Protein AF-A0A1I2QD83-F1 (afdb_monomer)

Foldseek 3Di:
DVVVVVVVVVLVVCCVPVLVVVDQPDPDDVVSVVSVVVSVVVSVVVVVVVVDVVVDDVVVVVVVVVD

Sequence (67 aa):
YKRRSQTIERSFADAKELHGLRYARYRGLAKVREQCLLIAVAQNIKKMALLLSKRGKGFVIRLIYQI

Radius of gyration: 15.21 Å; Cα contacts (8 Å, |Δi|>4): 19; chains: 1; bounding box: 36×32×34 Å

Mean predicted aligned error: 6.69 Å

InterPro domains:
  IPR025668 Transposase DDE domain [PF13751] (1-49)

Organism: NCBI:txid201973

Secondary structure (DSSP, 8-state):
-HHHHHHHHHHHHHHHHHSSTTS--SSSHHHHHHHHHHHHHHHHHHHHHHHHHHH-HHHHHHHHTT-

pLDDT: mean 85.5, std 13.23, range [48.88, 96.69]

Solvent-accessible surface area (backbone atoms only — not comparable to full-atom values): 3962 Å² total; per-residue (Å²): 113,77,70,55,56,57,54,50,53,50,54,51,51,48,40,26,71,78,67,52,58,75,51,82,85,50,81,58,69,68,54,42,47,50,51,53,51,54,50,52,50,53,53,50,50,53,51,50,52,55,52,42,67,76,64,38,77,72,52,53,57,59,53,64,78,71,111

Structure (mmCIF, N/CA/C/O backbone):
data_AF-A0A1I2QD83-F1
#
_entry.id   AF-A0A1I2QD83-F1
#
loop_
_atom_site.group_PDB
_atom_site.id
_atom_site.type_symbol
_atom_site.label_atom_id
_atom_site.label_alt_id
_atom_site.label_comp_id
_atom_site.label_asym_id
_atom_site.label_entity_id
_atom_site.label_seq_id
_atom_site.pdbx_PDB_ins_code
_atom_site.Cartn_x
_atom_site.Cartn_y
_atom_site.Cartn_z
_atom_site.occupancy
_atom_site.B_iso_or_equiv
_atom_site.auth_seq_id
_atom_site.auth_comp_id
_atom_site.auth_asym_id
_atom_site.auth_atom_id
_atom_site.pdbx_PDB_model_num
ATOM 1 N N . TYR A 1 1 ? 19.509 -5.629 3.875 1.00 75.31 1 TYR A N 1
ATOM 2 C CA . TYR A 1 1 ? 18.192 -5.380 4.504 1.00 75.31 1 TYR A CA 1
ATOM 3 C C . TYR A 1 1 ? 17.660 -3.942 4.392 1.00 75.31 1 TYR A C 1
ATOM 5 O O . TYR A 1 1 ? 16.455 -3.802 4.226 1.00 75.31 1 TYR A O 1
ATOM 13 N N . LYS A 1 2 ? 18.490 -2.880 4.382 1.00 80.19 2 LYS A N 1
ATOM 14 C CA . LYS A 1 2 ? 18.030 -1.466 4.322 1.00 80.19 2 LYS A CA 1
ATOM 15 C C . LYS A 1 2 ? 17.062 -1.101 3.174 1.00 80.19 2 LYS A C 1
ATOM 17 O O . LYS A 1 2 ? 16.170 -0.290 3.365 1.00 80.19 2 LYS A O 1
ATOM 22 N N . ARG A 1 3 ? 17.187 -1.701 1.982 1.00 84.69 3 ARG A N 1
ATOM 23 C CA . ARG A 1 3 ? 16.269 -1.411 0.853 1.00 84.69 3 ARG A CA 1
ATOM 24 C C . ARG A 1 3 ? 14.877 -2.038 1.015 1.00 84.69 3 ARG A C 1
ATOM 26 O O . ARG A 1 3 ? 13.905 -1.557 0.434 1.00 84.69 3 ARG A O 1
ATOM 33 N N . ARG A 1 4 ? 14.770 -3.121 1.792 1.00 86.94 4 ARG A N 1
ATOM 34 C CA . ARG A 1 4 ? 13.496 -3.814 2.022 1.00 86.94 4 ARG A CA 1
ATOM 35 C C . ARG A 1 4 ? 12.576 -2.970 2.900 1.00 86.94 4 ARG A C 1
ATOM 37 O O . ARG A 1 4 ? 11.412 -2.831 2.557 1.00 86.94 4 ARG A O 1
ATOM 44 N N . SER A 1 5 ? 13.097 -2.367 3.969 1.00 89.81 5 SER A N 1
ATOM 45 C CA . SER A 1 5 ? 12.298 -1.479 4.823 1.00 89.81 5 SER A CA 1
ATOM 46 C C . SER A 1 5 ? 11.750 -0.293 4.028 1.00 89.81 5 SER A C 1
ATOM 48 O O . SER A 1 5 ? 10.548 -0.078 4.020 1.00 89.81 5 SER A O 1
ATOM 50 N N . GLN A 1 6 ? 12.585 0.389 3.239 1.00 93.00 6 GLN A N 1
ATOM 51 C CA . GLN A 1 6 ? 12.136 1.524 2.423 1.00 93.00 6 GLN A CA 1
ATOM 52 C C . GLN A 1 6 ? 11.039 1.154 1.406 1.00 93.00 6 GLN A C 1
ATOM 54 O O . GLN A 1 6 ? 10.116 1.930 1.175 1.00 93.00 6 GLN A O 1
ATOM 59 N N . THR A 1 7 ? 11.134 -0.018 0.771 1.00 90.81 7 THR A N 1
ATOM 60 C CA . THR A 1 7 ? 10.121 -0.462 -0.207 1.00 90.81 7 THR A CA 1
ATOM 61 C C . THR A 1 7 ? 8.813 -0.885 0.453 1.00 90.81 7 THR A C 1
ATOM 63 O O . THR A 1 7 ? 7.753 -0.652 -0.123 1.00 90.81 7 THR A O 1
ATOM 66 N N . ILE A 1 8 ? 8.881 -1.460 1.655 1.00 90.44 8 ILE A N 1
ATOM 67 C CA . ILE A 1 8 ? 7.709 -1.774 2.476 1.00 90.44 8 ILE A CA 1
ATOM 68 C C . ILE A 1 8 ? 6.990 -0.483 2.890 1.00 90.44 8 ILE A C 1
ATOM 70 O O . ILE A 1 8 ? 5.798 -0.355 2.630 1.00 90.44 8 ILE A O 1
ATOM 74 N N . GLU A 1 9 ? 7.718 0.497 3.430 1.00 93.56 9 GLU A N 1
ATOM 75 C CA . GLU A 1 9 ? 7.150 1.789 3.846 1.00 93.56 9 GLU A CA 1
ATOM 76 C C . GLU A 1 9 ? 6.457 2.520 2.687 1.00 93.56 9 GLU A C 1
ATOM 78 O O . GLU A 1 9 ? 5.349 3.027 2.844 1.00 93.56 9 GLU A O 1
ATOM 83 N N . ARG A 1 10 ? 7.048 2.507 1.483 1.00 92.12 10 ARG A N 1
ATOM 84 C CA . ARG A 1 10 ? 6.396 3.074 0.287 1.00 92.12 10 ARG A CA 1
ATOM 85 C C . ARG A 1 10 ? 5.095 2.353 -0.070 1.00 92.12 10 ARG A C 1
ATOM 87 O O . ARG A 1 10 ? 4.110 3.012 -0.371 1.00 92.12 10 ARG A O 1
ATOM 94 N N . SER A 1 11 ? 5.070 1.020 0.005 1.00 91.56 11 SER A N 1
ATOM 95 C CA . SER A 1 11 ? 3.852 0.239 -0.260 1.00 91.56 11 SER A CA 1
ATOM 96 C C . SER A 1 11 ? 2.734 0.569 0.732 1.00 91.56 11 SER A C 1
ATOM 98 O O . SER A 1 11 ? 1.570 0.645 0.338 1.00 91.56 11 SER A O 1
ATOM 100 N N . PHE A 1 12 ? 3.080 0.782 2.005 1.00 91.56 12 PHE A N 1
ATOM 101 C CA . PHE A 1 12 ? 2.126 1.200 3.030 1.00 91.56 12 PHE A CA 1
ATOM 102 C C . PHE A 1 12 ? 1.636 2.635 2.819 1.00 91.56 12 PHE A C 1
ATOM 104 O O . PHE A 1 12 ? 0.438 2.879 2.950 1.00 91.56 12 PHE A O 1
ATOM 111 N N . ALA A 1 13 ? 2.520 3.563 2.443 1.00 94.75 13 ALA A N 1
ATOM 112 C CA . ALA A 1 13 ? 2.134 4.929 2.092 1.00 94.75 13 ALA A CA 1
ATOM 113 C C . ALA A 1 13 ? 1.148 4.951 0.910 1.00 94.75 13 ALA A C 1
ATOM 115 O O . ALA A 1 13 ? 0.086 5.563 1.005 1.00 94.75 13 ALA A O 1
ATOM 116 N N . ASP A 1 14 ? 1.437 4.193 -0.152 1.00 92.50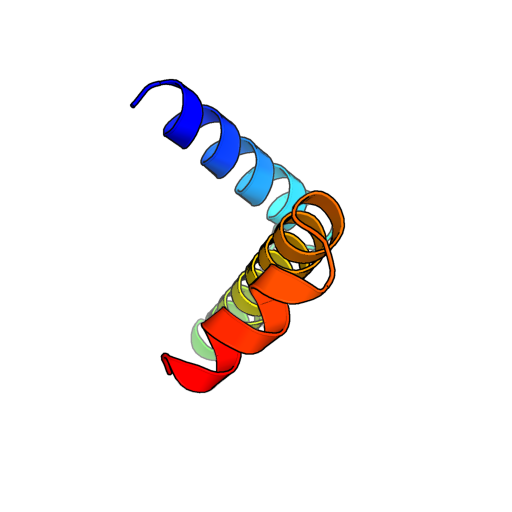 14 ASP A N 1
ATOM 117 C CA . ASP A 1 14 ? 0.544 4.048 -1.307 1.00 92.50 14 ASP A CA 1
ATOM 118 C C . ASP A 1 14 ? -0.803 3.428 -0.905 1.00 92.50 14 ASP A C 1
ATOM 120 O O . ASP A 1 14 ? -1.858 3.871 -1.356 1.00 92.50 14 ASP A O 1
ATOM 124 N N . ALA A 1 15 ? -0.794 2.417 -0.029 1.00 93.00 15 ALA A N 1
ATOM 125 C CA . ALA A 1 15 ? -2.020 1.804 0.481 1.00 93.00 15 ALA A CA 1
ATOM 126 C C . ALA A 1 15 ? -2.878 2.808 1.271 1.00 93.00 15 ALA A C 1
ATOM 128 O O . ALA A 1 15 ? -4.106 2.818 1.156 1.00 93.00 15 ALA A O 1
ATOM 129 N N . LYS A 1 16 ? -2.232 3.682 2.046 1.00 92.19 16 LYS A N 1
ATOM 130 C CA . LYS A 1 16 ? -2.894 4.705 2.855 1.00 92.19 16 LYS A CA 1
ATOM 131 C C . LYS A 1 16 ? -3.573 5.769 1.999 1.00 92.19 16 LYS A C 1
ATOM 133 O O . LYS A 1 16 ? -4.751 6.046 2.223 1.00 92.19 16 LYS A O 1
ATOM 138 N N . GLU A 1 17 ? -2.858 6.311 1.017 1.00 93.00 17 GLU A N 1
ATOM 139 C CA . GLU A 1 17 ? -3.334 7.441 0.213 1.00 93.00 17 GLU A CA 1
ATOM 140 C C . GLU A 1 17 ? -4.184 7.002 -0.991 1.00 93.00 17 GLU A C 1
ATOM 142 O O . GLU A 1 17 ? -5.252 7.562 -1.217 1.00 93.00 17 GLU A O 1
ATOM 147 N N . LEU A 1 18 ? -3.771 5.971 -1.741 1.00 91.94 18 LEU A N 1
ATOM 148 C CA . LEU A 1 18 ? -4.445 5.570 -2.989 1.00 91.94 18 LEU A CA 1
ATOM 149 C C . LEU A 1 18 ? -5.571 4.554 -2.779 1.00 91.94 18 LEU A C 1
ATOM 151 O O . LEU A 1 18 ? -6.501 4.490 -3.579 1.00 91.94 18 LEU A O 1
ATOM 155 N N . HIS A 1 19 ? -5.497 3.746 -1.720 1.00 91.38 19 HIS A N 1
ATOM 156 C CA . HIS A 1 19 ? -6.476 2.687 -1.452 1.00 91.38 19 HIS A CA 1
ATOM 157 C C . HIS A 1 19 ? -7.390 2.985 -0.252 1.00 91.38 19 HIS A C 1
ATOM 159 O O . HIS A 1 19 ? -8.178 2.132 0.168 1.00 91.38 19 HIS A O 1
ATOM 165 N N . GLY A 1 20 ? -7.327 4.213 0.274 1.00 89.88 20 GLY A N 1
ATOM 166 C CA . GLY A 1 20 ? -8.248 4.708 1.294 1.00 89.88 20 GLY A CA 1
ATOM 167 C C . GLY A 1 20 ? -8.066 4.066 2.669 1.00 89.88 20 GLY A C 1
ATOM 168 O O . GLY A 1 20 ? -9.025 4.024 3.435 1.00 89.88 20 GLY A O 1
ATOM 169 N N . LEU A 1 21 ? -6.863 3.574 2.995 1.00 93.19 21 LEU A N 1
ATOM 170 C CA . LEU A 1 21 ? -6.539 3.043 4.329 1.00 93.19 21 LEU A CA 1
ATOM 171 C C . LEU A 1 21 ? -6.170 4.134 5.348 1.00 93.19 21 LEU A C 1
ATOM 173 O O . LEU A 1 21 ? -5.749 3.827 6.462 1.00 93.19 21 LEU A O 1
ATOM 177 N N . ARG A 1 22 ? -6.324 5.418 4.996 1.00 93.81 22 ARG A N 1
ATOM 178 C CA . ARG A 1 22 ? -6.136 6.538 5.932 1.00 93.81 22 ARG A CA 1
ATOM 179 C C . ARG A 1 22 ? -7.139 6.516 7.086 1.00 93.81 22 ARG A C 1
ATOM 181 O O . ARG A 1 22 ? -6.789 6.929 8.188 1.00 93.81 22 ARG A O 1
ATOM 188 N N . TYR A 1 23 ? -8.336 5.989 6.837 1.00 91.69 23 TYR A N 1
ATOM 189 C CA . TYR A 1 23 ? -9.386 5.779 7.829 1.00 91.69 23 TYR A CA 1
ATOM 190 C C . TYR A 1 23 ? -10.040 4.410 7.630 1.00 91.69 23 TYR A C 1
ATOM 192 O O . TYR A 1 23 ? -10.001 3.838 6.540 1.00 91.69 23 TYR A O 1
ATOM 200 N N . ALA A 1 24 ? -10.680 3.888 8.677 1.00 91.19 24 ALA A N 1
ATOM 201 C CA . ALA A 1 24 ? -11.497 2.687 8.558 1.00 91.19 24 ALA A CA 1
ATOM 202 C C . ALA A 1 24 ? -12.749 2.995 7.720 1.00 91.19 24 ALA A C 1
ATOM 204 O O . ALA A 1 24 ? -13.704 3.597 8.208 1.00 91.19 24 ALA A O 1
ATOM 205 N N . ARG A 1 25 ? -12.736 2.591 6.443 1.00 90.25 25 ARG A N 1
ATOM 206 C CA . ARG A 1 25 ? -13.857 2.810 5.513 1.00 90.25 25 ARG A CA 1
ATOM 207 C C . ARG A 1 25 ? -15.101 2.004 5.890 1.00 90.25 25 ARG A C 1
ATOM 209 O O . ARG A 1 25 ? -16.220 2.465 5.682 1.00 90.25 25 ARG A O 1
ATOM 216 N N . TYR A 1 26 ? -14.908 0.801 6.426 1.00 93.50 26 TYR A N 1
ATO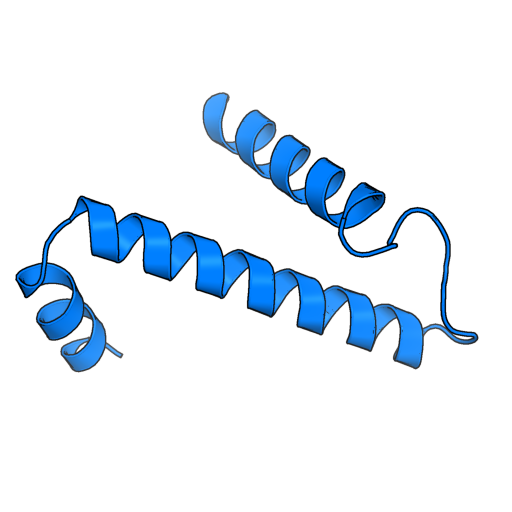M 217 C CA . TYR A 1 26 ? -15.987 -0.093 6.842 1.00 93.50 26 TYR A CA 1
ATOM 218 C C . TYR A 1 26 ? -16.091 -0.171 8.365 1.00 93.50 26 TYR A C 1
ATOM 220 O O . TYR A 1 26 ? -15.106 -0.009 9.082 1.00 93.50 26 TYR A O 1
ATOM 228 N N . ARG A 1 27 ? -17.296 -0.469 8.865 1.00 94.56 27 ARG A N 1
ATOM 229 C CA . ARG A 1 27 ? -17.524 -0.762 10.286 1.00 94.56 27 ARG A CA 1
ATOM 230 C C . ARG A 1 27 ? -17.274 -2.244 10.570 1.00 94.56 27 ARG A C 1
ATOM 232 O O . ARG A 1 27 ? -17.762 -3.105 9.837 1.00 94.56 27 ARG A O 1
ATOM 239 N N . GLY A 1 28 ? -16.566 -2.518 11.665 1.00 95.19 28 GLY A N 1
ATOM 240 C CA . GLY A 1 28 ? -16.244 -3.869 12.130 1.00 95.19 28 GLY A CA 1
ATOM 241 C C . GLY A 1 28 ? -14.916 -4.409 11.590 1.00 95.19 28 GLY A C 1
ATOM 242 O O . GLY A 1 28 ? -14.549 -4.189 10.436 1.00 95.19 28 GLY A O 1
ATOM 243 N N . LEU A 1 29 ? -14.201 -5.154 12.441 1.00 95.19 29 LEU A N 1
ATOM 244 C CA . LEU A 1 29 ? -12.846 -5.642 12.165 1.00 95.19 29 LEU A CA 1
ATOM 245 C C . LEU A 1 29 ? -12.780 -6.560 10.938 1.00 95.19 29 LEU A C 1
ATOM 247 O O . LEU A 1 29 ? -11.852 -6.444 10.145 1.00 95.19 29 LEU A O 1
ATOM 251 N N . ALA A 1 30 ? -13.768 -7.442 10.764 1.00 96.69 30 ALA A N 1
ATOM 252 C CA . ALA A 1 30 ? -13.793 -8.403 9.661 1.00 96.69 30 ALA A CA 1
ATOM 253 C C . ALA A 1 30 ? -13.773 -7.708 8.289 1.00 96.69 30 ALA A C 1
ATOM 255 O O . ALA A 1 30 ? -12.935 -8.029 7.451 1.00 96.69 30 ALA A O 1
ATOM 256 N N . LYS A 1 31 ? -14.624 -6.692 8.098 1.00 95.19 31 LYS A N 1
ATOM 257 C CA . LYS A 1 31 ? -14.737 -5.960 6.827 1.00 95.19 31 LYS A CA 1
ATOM 258 C C . LYS A 1 31 ? -13.506 -5.102 6.532 1.00 95.19 31 LYS A C 1
ATOM 260 O O . LYS A 1 31 ? -13.042 -5.046 5.398 1.00 95.19 31 LYS A O 1
ATOM 265 N N . VAL A 1 32 ? -12.941 -4.453 7.555 1.00 95.00 32 VAL A N 1
ATOM 266 C CA . VAL A 1 32 ? -11.687 -3.692 7.403 1.00 95.00 32 VAL A CA 1
ATOM 267 C C . VAL A 1 32 ? -10.527 -4.630 7.067 1.00 95.00 32 VAL A C 1
ATOM 269 O O . VAL A 1 32 ? -9.711 -4.323 6.201 1.00 95.00 32 VAL A O 1
ATOM 272 N N . ARG A 1 33 ? -10.467 -5.804 7.706 1.00 95.56 33 ARG A N 1
ATOM 273 C CA . ARG A 1 33 ? -9.438 -6.812 7.432 1.00 95.56 33 ARG A CA 1
ATOM 274 C C . ARG A 1 33 ? -9.540 -7.345 6.007 1.00 95.56 33 ARG A C 1
ATOM 276 O O . ARG A 1 33 ? -8.518 -7.437 5.337 1.00 95.56 33 ARG A O 1
ATOM 283 N N . GLU A 1 34 ? -10.745 -7.652 5.541 1.00 96.44 34 GLU A N 1
ATOM 284 C CA . GLU A 1 34 ? -10.993 -8.075 4.162 1.00 96.44 34 GLU A CA 1
ATOM 285 C C . GLU A 1 34 ? -10.510 -7.021 3.155 1.00 96.44 34 GLU A C 1
ATOM 287 O O . GLU A 1 34 ? -9.731 -7.343 2.257 1.00 96.44 34 GLU A O 1
ATOM 292 N N . GLN A 1 35 ? -10.861 -5.745 3.363 1.00 95.38 3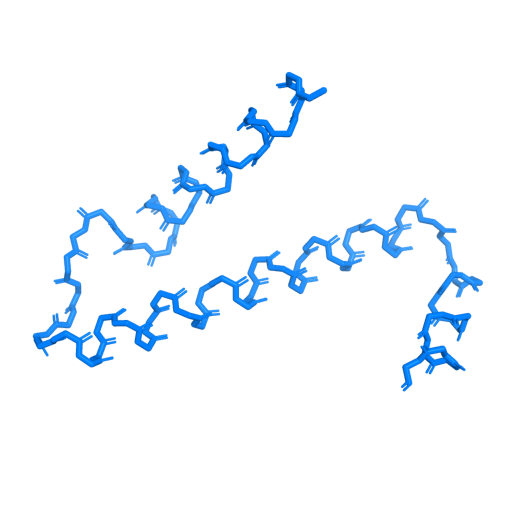5 GLN A N 1
ATOM 293 C CA . GLN A 1 35 ? -10.374 -4.639 2.534 1.00 95.38 35 GLN A CA 1
ATOM 294 C C . GLN A 1 35 ? -8.837 -4.586 2.499 1.00 95.38 35 GLN A C 1
ATOM 296 O O . GLN A 1 35 ? -8.247 -4.511 1.421 1.00 95.38 35 GLN A O 1
ATOM 301 N N . CYS A 1 36 ? -8.181 -4.643 3.662 1.00 95.00 36 CYS A N 1
ATOM 302 C CA . CYS A 1 36 ? -6.720 -4.621 3.749 1.00 95.00 36 CYS A CA 1
ATOM 303 C C . CYS A 1 36 ? -6.075 -5.795 2.999 1.00 95.00 36 CYS A C 1
ATOM 305 O O . CYS A 1 36 ? -5.085 -5.600 2.292 1.00 95.00 36 CYS A O 1
ATOM 307 N N . LEU A 1 37 ? -6.635 -7.002 3.125 1.00 95.81 37 LEU A N 1
ATOM 308 C CA . LEU A 1 37 ? -6.125 -8.194 2.445 1.00 95.81 37 LEU A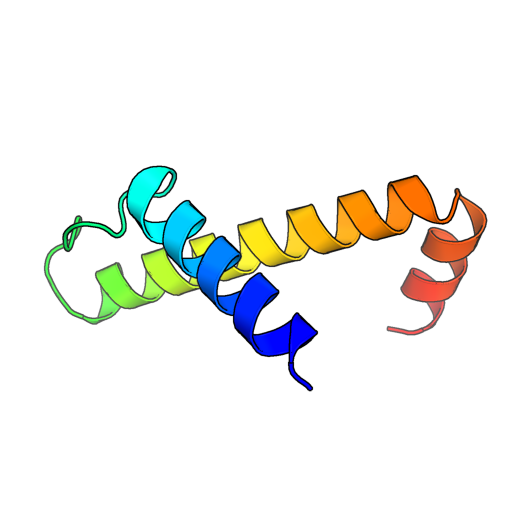 CA 1
ATOM 309 C C . LEU A 1 37 ? -6.266 -8.077 0.925 1.00 95.81 37 LEU A C 1
ATOM 311 O O . LEU A 1 37 ? -5.299 -8.327 0.207 1.00 95.81 37 LEU A O 1
ATOM 315 N N . LEU A 1 38 ? -7.425 -7.635 0.433 1.00 96.12 38 LEU A N 1
ATOM 316 C CA . LEU A 1 38 ? -7.655 -7.440 -1.000 1.00 96.12 38 LEU A CA 1
ATOM 317 C C . LEU A 1 38 ? -6.712 -6.382 -1.595 1.00 96.12 38 LEU A C 1
ATOM 319 O O . LEU A 1 38 ? -6.144 -6.59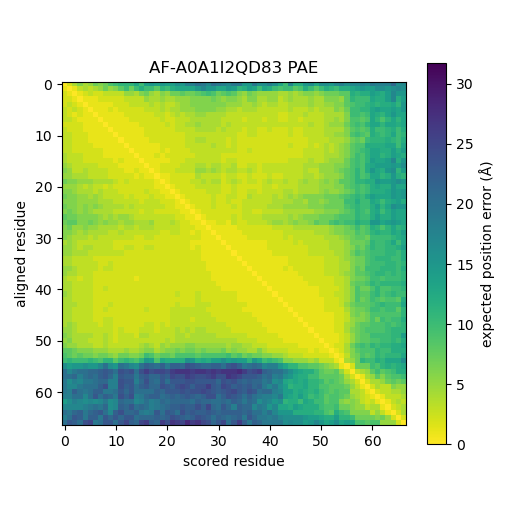7 -2.667 1.00 96.12 38 LEU A O 1
ATOM 323 N N . ILE A 1 39 ? -6.477 -5.274 -0.882 1.00 95.50 39 ILE A N 1
ATOM 324 C CA . ILE A 1 39 ? -5.512 -4.244 -1.300 1.00 95.50 39 ILE A CA 1
ATOM 325 C C . ILE A 1 39 ? -4.098 -4.826 -1.370 1.00 95.50 39 ILE A C 1
ATOM 327 O O . ILE A 1 39 ? -3.406 -4.632 -2.370 1.00 95.50 39 ILE A O 1
AT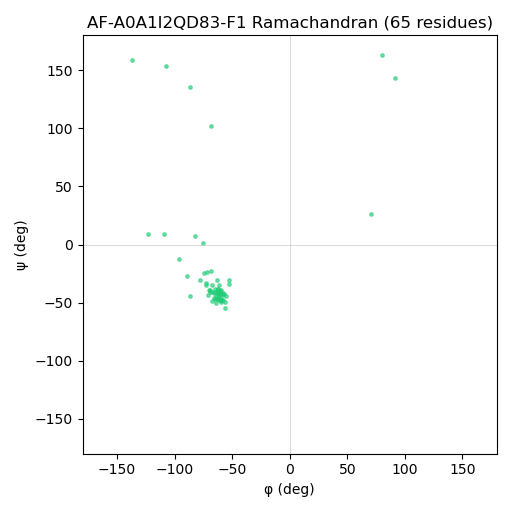OM 331 N N . ALA A 1 40 ? -3.673 -5.575 -0.349 1.00 94.12 40 ALA A N 1
ATOM 332 C CA . ALA A 1 40 ? -2.352 -6.198 -0.331 1.00 94.12 40 ALA A CA 1
ATOM 333 C C . ALA A 1 40 ? -2.168 -7.186 -1.497 1.00 94.12 40 ALA A C 1
ATOM 335 O O . ALA A 1 40 ? -1.120 -7.191 -2.148 1.00 94.12 40 ALA A O 1
ATOM 336 N N . VAL A 1 41 ? -3.194 -7.984 -1.810 1.00 96.19 41 VAL A N 1
ATOM 337 C CA . VAL A 1 41 ? -3.196 -8.883 -2.974 1.00 96.19 41 VAL A CA 1
ATOM 338 C C . VAL A 1 41 ? -3.032 -8.088 -4.270 1.00 96.19 41 VAL A C 1
ATOM 340 O O . VAL A 1 41 ? -2.139 -8.395 -5.060 1.00 96.19 41 VAL A O 1
ATOM 343 N N . ALA A 1 42 ? -3.812 -7.024 -4.469 1.00 94.56 42 ALA A N 1
ATOM 344 C CA . ALA A 1 42 ? -3.718 -6.188 -5.664 1.00 94.56 42 ALA A CA 1
ATOM 345 C C . ALA A 1 42 ? -2.327 -5.542 -5.824 1.00 94.56 42 ALA A C 1
ATOM 347 O O . ALA A 1 42 ? -1.742 -5.566 -6.911 1.00 94.56 42 ALA A O 1
ATOM 348 N N . GLN A 1 43 ? -1.751 -5.017 -4.737 1.00 93.69 43 GLN A N 1
ATOM 349 C CA . GLN A 1 43 ? -0.398 -4.450 -4.737 1.00 93.69 43 GLN A CA 1
ATOM 350 C C . GLN A 1 43 ? 0.668 -5.503 -5.081 1.00 93.69 43 GLN A C 1
ATOM 352 O O . GLN A 1 43 ? 1.585 -5.230 -5.865 1.00 93.69 43 GLN A O 1
ATOM 357 N N . ASN A 1 44 ? 0.531 -6.723 -4.557 1.00 92.25 44 ASN A N 1
ATOM 358 C CA . ASN A 1 44 ? 1.426 -7.833 -4.877 1.00 92.25 44 ASN A CA 1
ATOM 359 C C . ASN A 1 44 ? 1.314 -8.254 -6.348 1.00 92.25 44 ASN A C 1
ATOM 361 O O . ASN A 1 44 ? 2.342 -8.443 -6.999 1.00 92.25 44 ASN A O 1
ATOM 365 N N . ILE A 1 45 ? 0.101 -8.322 -6.906 1.00 93.81 45 ILE A N 1
ATOM 366 C CA . ILE A 1 45 ? -0.119 -8.607 -8.333 1.00 93.81 45 ILE A CA 1
ATOM 367 C C . ILE A 1 45 ? 0.540 -7.534 -9.203 1.00 93.81 45 ILE A C 1
ATOM 369 O O . ILE A 1 45 ? 1.305 -7.869 -10.108 1.00 93.81 45 ILE A O 1
ATOM 373 N N . LYS A 1 46 ? 0.339 -6.246 -8.890 1.00 90.31 46 LYS A N 1
ATOM 374 C CA . LYS A 1 46 ? 1.004 -5.134 -9.591 1.00 90.31 46 LYS A CA 1
ATOM 375 C C . LYS A 1 46 ? 2.524 -5.286 -9.561 1.00 90.31 46 LYS A C 1
ATOM 377 O O . LYS A 1 46 ? 3.190 -5.117 -10.581 1.00 90.31 46 LYS A O 1
ATOM 382 N N . LYS A 1 47 ? 3.088 -5.637 -8.403 1.00 89.50 47 LYS A N 1
ATOM 383 C CA . LYS A 1 47 ? 4.528 -5.871 -8.257 1.00 89.50 47 LYS A CA 1
ATOM 384 C C . LYS A 1 47 ? 5.004 -7.037 -9.123 1.00 89.50 47 LYS A C 1
ATOM 386 O O . LYS A 1 47 ? 6.021 -6.892 -9.798 1.00 89.50 47 LYS A O 1
ATOM 391 N N . MET A 1 48 ? 4.282 -8.158 -9.138 1.00 89.81 48 MET A N 1
ATOM 392 C CA . MET A 1 48 ? 4.599 -9.300 -10.000 1.00 89.81 48 MET A CA 1
ATOM 393 C C . MET A 1 48 ? 4.548 -8.908 -11.478 1.00 89.81 48 MET A C 1
ATOM 395 O O . MET A 1 48 ? 5.521 -9.139 -12.187 1.00 89.81 48 MET A O 1
ATOM 399 N N . ALA A 1 49 ? 3.493 -8.224 -11.925 1.00 88.94 49 ALA A N 1
ATOM 400 C CA . ALA A 1 49 ? 3.361 -7.752 -13.303 1.00 88.94 49 ALA A CA 1
ATOM 401 C C . ALA A 1 49 ? 4.520 -6.830 -13.725 1.00 88.94 49 ALA A C 1
ATOM 403 O O . ALA A 1 49 ? 5.098 -7.006 -14.796 1.00 88.94 49 ALA A O 1
ATOM 404 N N . LEU A 1 50 ? 4.927 -5.891 -12.862 1.00 86.88 50 LEU A N 1
ATOM 405 C CA . LEU A 1 50 ? 6.074 -5.014 -13.122 1.00 86.88 50 LEU A CA 1
ATOM 406 C C . LEU A 1 50 ? 7.399 -5.783 -13.195 1.00 86.88 50 LEU A C 1
ATOM 408 O O . LEU A 1 50 ? 8.254 -5.463 -14.018 1.00 86.88 50 LEU A O 1
ATOM 412 N N . LEU A 1 51 ? 7.586 -6.792 -12.342 1.00 87.69 51 LEU A N 1
ATOM 413 C CA . LEU A 1 51 ? 8.772 -7.650 -12.378 1.00 87.69 51 LEU A CA 1
ATOM 414 C C . LEU A 1 51 ? 8.813 -8.515 -13.643 1.00 87.69 51 LEU A C 1
ATOM 416 O O . LEU A 1 51 ? 9.879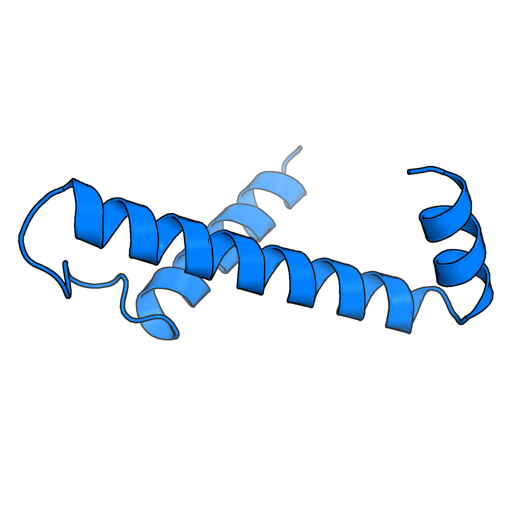 -8.651 -14.238 1.00 87.69 51 LEU A O 1
ATOM 420 N N . LEU A 1 52 ? 7.670 -9.066 -14.058 1.00 85.62 52 LEU A N 1
ATOM 421 C CA . LEU A 1 52 ? 7.524 -9.841 -15.292 1.00 85.62 52 LEU A CA 1
ATOM 422 C C . LEU A 1 52 ? 7.804 -8.966 -16.523 1.00 85.62 52 LEU A C 1
ATOM 424 O O . LEU A 1 52 ? 8.600 -9.350 -17.375 1.00 85.62 52 LEU A O 1
ATOM 428 N N . SER A 1 53 ? 7.227 -7.760 -16.569 1.00 84.56 53 SER A N 1
ATOM 429 C CA . SER A 1 53 ? 7.451 -6.779 -17.639 1.00 84.56 53 SER A CA 1
ATOM 430 C C . SER A 1 53 ? 8.935 -6.422 -17.787 1.00 84.56 53 SER A C 1
ATOM 432 O O . SER A 1 53 ? 9.470 -6.427 -18.893 1.00 84.56 53 SER A O 1
ATOM 434 N N . LYS A 1 54 ? 9.648 -6.228 -16.669 1.00 81.94 54 LYS A N 1
ATOM 435 C CA . LYS A 1 54 ? 11.092 -5.938 -16.669 1.00 81.94 54 LYS A CA 1
ATOM 436 C C . LYS A 1 54 ? 11.984 -7.129 -17.040 1.00 81.94 54 LYS A C 1
ATOM 438 O O . LYS A 1 54 ? 13.121 -6.911 -17.441 1.00 81.94 54 LYS A O 1
ATOM 443 N N . ARG A 1 55 ? 11.517 -8.371 -16.859 1.00 76.25 55 ARG A N 1
ATOM 444 C CA . ARG A 1 55 ? 12.303 -9.603 -17.089 1.00 76.25 55 ARG A CA 1
ATOM 445 C C . ARG A 1 55 ? 12.090 -10.234 -18.474 1.00 76.25 55 ARG A C 1
ATOM 447 O O . ARG A 1 55 ? 12.873 -11.100 -18.847 1.00 76.25 55 ARG A O 1
ATOM 454 N N . GLY A 1 56 ? 11.081 -9.805 -19.237 1.00 69.31 56 GLY A N 1
ATOM 455 C CA . GLY A 1 56 ? 10.759 -10.350 -20.563 1.00 69.31 56 GLY A CA 1
ATOM 456 C C . GLY A 1 56 ? 9.963 -11.669 -20.528 1.00 69.31 56 GLY A C 1
ATOM 457 O O . GLY A 1 56 ? 9.893 -12.355 -19.506 1.00 69.31 56 GLY A O 1
ATOM 458 N N . LYS A 1 57 ? 9.344 -12.035 -21.666 1.00 60.34 57 LYS A N 1
ATOM 459 C CA . LYS A 1 57 ? 8.345 -13.128 -21.805 1.00 60.34 57 LYS A CA 1
ATOM 460 C C . LYS A 1 57 ? 8.798 -14.499 -21.260 1.00 60.34 57 LYS A C 1
ATOM 462 O O . LYS A 1 57 ? 7.968 -15.253 -20.760 1.00 60.34 57 LYS A O 1
ATOM 467 N N . GLY A 1 58 ? 10.098 -14.811 -21.293 1.00 59.25 58 GLY A N 1
ATOM 468 C CA . GLY A 1 58 ? 10.644 -16.107 -20.852 1.00 59.25 58 GLY A CA 1
ATOM 469 C C . GLY A 1 58 ? 10.557 -16.375 -19.341 1.00 59.25 58 GLY A C 1
ATOM 470 O O . GLY A 1 58 ? 10.533 -17.531 -18.923 1.00 59.25 58 GLY A O 1
ATOM 471 N N . PHE A 1 59 ? 10.453 -15.332 -18.510 1.00 61.16 59 PHE A N 1
ATOM 472 C CA . PHE A 1 59 ? 10.324 -15.491 -17.057 1.00 61.16 59 PHE A CA 1
ATOM 473 C C . PHE A 1 59 ? 8.900 -15.895 -16.631 1.00 61.16 59 PHE A C 1
ATOM 475 O O . PHE 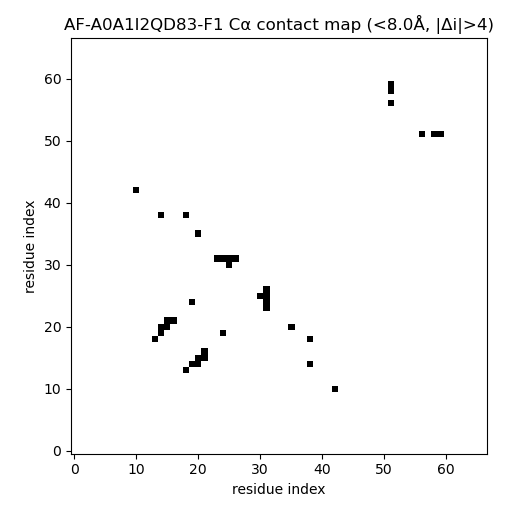A 1 59 ? 8.745 -16.629 -15.660 1.00 61.16 59 PHE A O 1
ATOM 482 N N . VAL A 1 60 ? 7.870 -15.471 -17.378 1.00 59.75 60 VAL A N 1
ATOM 483 C CA . VAL A 1 60 ? 6.456 -15.803 -17.104 1.00 59.75 60 VAL A CA 1
ATOM 484 C C . VAL A 1 60 ? 6.215 -17.303 -17.258 1.00 59.75 60 VAL A C 1
ATOM 486 O O . VAL A 1 60 ? 5.652 -17.928 -16.367 1.00 59.75 60 VAL A O 1
ATOM 489 N N . ILE A 1 61 ? 6.712 -17.877 -18.357 1.00 59.59 61 ILE A N 1
ATOM 490 C CA . ILE A 1 61 ? 6.633 -19.310 -18.665 1.00 59.59 61 ILE A CA 1
ATOM 491 C C . ILE A 1 61 ? 7.254 -20.113 -17.514 1.00 59.59 61 ILE A C 1
ATOM 493 O O . ILE A 1 61 ? 6.573 -20.926 -16.902 1.00 59.59 61 ILE A O 1
ATOM 497 N N . ARG A 1 62 ? 8.503 -19.819 -17.127 1.00 59.12 62 ARG A N 1
ATOM 498 C CA . ARG A 1 62 ? 9.192 -20.539 -16.041 1.00 59.12 62 ARG A CA 1
ATOM 499 C C . ARG A 1 62 ? 8.491 -20.418 -14.681 1.00 59.12 62 ARG A C 1
ATOM 501 O O . ARG A 1 62 ? 8.525 -21.370 -13.919 1.00 59.12 62 ARG A O 1
ATOM 508 N N . LEU A 1 63 ? 7.870 -19.279 -14.371 1.00 60.72 63 LEU A N 1
ATOM 509 C CA . LEU A 1 63 ? 7.173 -19.085 -13.096 1.00 60.72 63 LEU A CA 1
ATOM 510 C C . LEU A 1 63 ? 5.855 -19.878 -13.018 1.00 60.72 63 LEU A C 1
ATOM 512 O O . LEU A 1 63 ? 5.515 -20.357 -11.944 1.00 60.72 63 LEU A O 1
ATOM 516 N N . ILE A 1 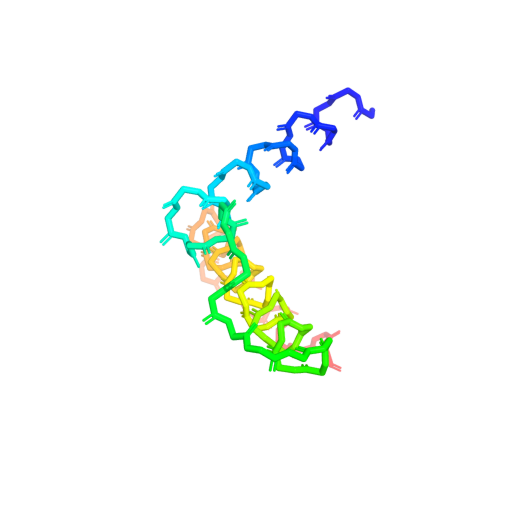64 ? 5.134 -20.025 -14.137 1.00 61.44 64 ILE A N 1
ATOM 517 C CA . ILE A 1 64 ? 3.882 -20.801 -14.204 1.00 61.44 64 ILE A CA 1
ATOM 518 C C . ILE A 1 64 ? 4.155 -22.302 -14.053 1.00 61.44 64 ILE A C 1
ATOM 520 O O . ILE A 1 64 ? 3.412 -22.976 -13.358 1.00 61.44 64 ILE A O 1
ATOM 524 N N . TYR A 1 65 ? 5.235 -22.820 -14.644 1.00 55.84 65 TYR A N 1
ATOM 525 C CA . TYR A 1 65 ? 5.605 -24.241 -14.526 1.00 55.84 65 TYR A CA 1
ATOM 526 C C . TYR A 1 65 ? 6.224 -24.626 -13.170 1.00 55.84 65 TYR A C 1
ATOM 528 O O . TYR A 1 65 ? 6.635 -25.770 -12.996 1.00 55.84 65 TYR A O 1
ATOM 536 N N . GLN A 1 66 ? 6.354 -23.681 -12.236 1.00 53.00 66 GLN A N 1
ATOM 537 C CA . GLN A 1 66 ? 7.053 -23.879 -10.962 1.00 53.00 66 GLN A CA 1
ATOM 538 C C . GLN A 1 66 ? 6.172 -23.596 -9.732 1.00 53.00 66 GLN A C 1
ATOM 540 O O . GLN A 1 66 ? 6.685 -23.562 -8.612 1.00 53.00 66 GLN A O 1
ATOM 545 N N . ILE A 1 67 ? 4.871 -23.392 -9.961 1.00 48.88 67 ILE A N 1
ATOM 546 C CA . ILE A 1 67 ? 3.779 -23.370 -8.976 1.00 48.88 67 ILE A CA 1
ATOM 547 C C . ILE A 1 67 ? 3.042 -24.701 -9.091 1.00 48.88 67 ILE A C 1
ATOM 549 O O . ILE A 1 67 ? 2.719 -25.266 -8.025 1.00 48.88 67 ILE A O 1
#